Protein AF-A0A3P8M144-F1 (afdb_monomer_lite)

Secondary structure (DSSP, 8-state):
---S-HHHHHHHHHHHH-HHHHHHHHHHHHHHHHHHTHHHHB-SS-SEEEETTEEE-TTTS--BGGGGT-S--SBP-TT-HHHHHHHHHHEEEE--SB---SS-B-TT-SSPSSPPP-SSSTT-B-TTSBBHHHHHHHHHHHHHHHHHHHHHHHHHHHHHT------------------

InterPro domains:
  IPR025966 Oligopeptide transport permease C-like, N-terminal domain [PF12911] (12-43)

Foldseek 3Di:
DDPDDPVVVVVVVVQVVPVVSVVVVVVVVVLQVLLVCLLQAAELDFQWADFQNDIDGCSVDFDAPVVLPDDDRDTDRCVDPVSVVSRVVGTDTHHHCQNFALPDACPPDPDQPQAPADSNQNRGAHNRRHRPVSNVSNVVNVVVVVVVCVVVVVVVVVVVPDDPPDDDDDDDDDDDDDD

pLDDT: mean 80.67, std 14.04, range [43.06, 94.19]

Sequence (179 aa):
MSFLSPVNQARWARFRHNRRGYWSLWLFLILFVCSLGAELIANDRPLLVQYRGSLYVPLLKEYSEKTFGGDFATAADYQDPWLQKQLETHGWVLWAPVRFGATTINFATQSPFPSPPSSQNWLGTDANGGDVLARILYGTRISILFGLLLTLFPASSACWRAPSRGTTAAKSTSGAALY

Structure (mmCIF, N/CA/C/O backbone):
data_AF-A0A3P8M144-F1
#
_entry.id   AF-A0A3P8M144-F1
#
loop_
_atom_site.group_PDB
_atom_site.id
_atom_site.type_symbol
_atom_site.label_atom_id
_atom_site.label_alt_id
_atom_site.label_comp_id
_atom_site.label_asym_id
_atom_site.label_entity_id
_atom_site.label_seq_id
_atom_site.pdbx_PDB_ins_code
_atom_site.Cartn_x
_atom_site.Cartn_y
_atom_site.Cartn_z
_atom_site.occupancy
_atom_site.B_iso_or_equiv
_atom_site.auth_seq_id
_atom_site.auth_comp_id
_atom_site.auth_asym_id
_atom_site.auth_atom_id
_atom_site.pdbx_PDB_model_num
ATOM 1 N N . MET A 1 1 ? -31.846 -15.941 14.004 1.00 47.78 1 MET A N 1
ATOM 2 C CA . MET A 1 1 ? -31.156 -16.526 15.173 1.00 47.78 1 MET A CA 1
ATOM 3 C C . MET A 1 1 ? -29.849 -15.778 15.376 1.00 47.78 1 MET A C 1
ATOM 5 O O . MET A 1 1 ? -29.035 -15.761 14.465 1.00 47.78 1 MET A O 1
ATOM 9 N N . SER A 1 2 ? -29.677 -15.072 16.493 1.00 56.84 2 SER A N 1
ATOM 10 C CA . SER A 1 2 ? -28.454 -14.313 16.775 1.00 56.84 2 SER A CA 1
ATOM 11 C C . SER A 1 2 ? -27.439 -15.193 17.510 1.00 56.84 2 SER A C 1
ATOM 13 O O . SER A 1 2 ? -27.703 -15.655 18.613 1.00 56.84 2 SER A O 1
ATOM 15 N N . PHE A 1 3 ? -26.259 -15.378 16.914 1.00 67.62 3 PHE A N 1
ATOM 16 C CA . PHE A 1 3 ? -25.135 -16.186 17.421 1.00 67.62 3 PHE A CA 1
ATOM 17 C C . PHE A 1 3 ? -24.513 -15.696 18.751 1.00 67.62 3 PHE A C 1
ATOM 19 O O . PHE A 1 3 ? -23.527 -16.256 19.219 1.00 67.62 3 PHE A O 1
ATOM 26 N N . LEU A 1 4 ? -25.044 -14.634 19.364 1.00 71.69 4 LEU A N 1
ATOM 27 C CA . LEU A 1 4 ? -24.449 -13.970 20.527 1.00 71.69 4 LEU A CA 1
ATOM 28 C C . LEU A 1 4 ? -25.240 -14.264 21.801 1.00 71.69 4 LEU A C 1
ATOM 30 O O . LEU A 1 4 ? -26.469 -14.201 21.787 1.00 71.69 4 LEU A O 1
ATOM 34 N N . SER A 1 5 ? -24.538 -14.493 22.917 1.00 86.25 5 SER A N 1
ATOM 35 C CA . SER A 1 5 ? -25.164 -14.653 24.235 1.00 86.25 5 SER A CA 1
ATOM 36 C C . SER A 1 5 ? -26.000 -13.416 24.619 1.00 86.25 5 SER A C 1
ATOM 38 O O . SER A 1 5 ? -25.649 -12.296 24.224 1.00 86.25 5 SER A O 1
ATOM 40 N N . PRO A 1 6 ? -27.073 -13.565 25.420 1.00 84.81 6 PRO A N 1
ATOM 41 C CA . PRO A 1 6 ? -27.955 -12.450 25.795 1.00 84.81 6 PRO A CA 1
ATOM 42 C C . PRO A 1 6 ? -27.202 -11.280 26.449 1.00 84.81 6 PRO A C 1
ATOM 44 O O . PRO A 1 6 ? -27.489 -10.109 26.198 1.00 84.81 6 PRO A O 1
ATOM 47 N N . VAL A 1 7 ? -26.164 -11.593 27.231 1.00 86.12 7 VAL A N 1
ATOM 48 C CA . VAL A 1 7 ? -25.294 -10.606 27.886 1.00 86.12 7 VAL A CA 1
ATOM 49 C C . VAL A 1 7 ? -24.483 -9.802 26.865 1.00 86.12 7 VAL A C 1
ATOM 51 O O . VAL A 1 7 ? -24.380 -8.579 26.978 1.00 86.12 7 VAL A O 1
ATOM 54 N N . ASN A 1 8 ? -23.934 -10.455 25.839 1.00 86.50 8 ASN A N 1
ATOM 55 C CA . ASN A 1 8 ? -23.175 -9.772 24.791 1.00 86.50 8 ASN A CA 1
ATOM 56 C C . ASN A 1 8 ? -24.080 -8.942 23.876 1.00 86.50 8 ASN A C 1
ATOM 58 O O . ASN A 1 8 ? -23.682 -7.858 23.451 1.00 86.50 8 ASN A O 1
ATOM 62 N N . GLN A 1 9 ? -25.316 -9.386 23.636 1.00 86.44 9 GLN A N 1
ATOM 63 C CA . GLN A 1 9 ? -26.313 -8.593 22.913 1.00 86.44 9 GLN A CA 1
ATOM 64 C C . GLN A 1 9 ? -26.648 -7.293 23.661 1.00 86.44 9 GLN A C 1
ATOM 66 O O . GLN A 1 9 ? -26.644 -6.220 23.055 1.00 86.44 9 GLN A O 1
ATOM 71 N N . ALA A 1 10 ? -26.854 -7.361 24.982 1.00 85.25 10 ALA A N 1
ATOM 72 C CA . ALA A 1 10 ? -27.109 -6.181 25.810 1.00 85.25 10 ALA A CA 1
ATOM 73 C C . ALA A 1 10 ? -25.911 -5.211 25.835 1.00 85.25 10 ALA A C 1
ATOM 75 O O . ALA A 1 10 ? -26.089 -3.996 25.733 1.00 85.25 10 ALA A O 1
ATOM 76 N N . ARG A 1 11 ? -24.677 -5.733 25.908 1.00 87.00 11 ARG A N 1
ATOM 77 C CA . ARG A 1 11 ? -23.446 -4.925 25.814 1.00 87.00 11 ARG A CA 1
ATOM 78 C C . ARG A 1 11 ? -23.315 -4.237 24.455 1.00 87.00 11 ARG A C 1
ATOM 80 O O . ARG A 1 11 ? -23.029 -3.043 24.406 1.00 87.00 11 ARG A O 1
ATOM 87 N N . TRP A 1 12 ? -23.587 -4.953 23.365 1.00 83.06 12 TRP A N 1
ATOM 88 C CA . TRP A 1 12 ? -23.558 -4.393 22.013 1.00 83.06 12 TRP A CA 1
ATOM 89 C C . TRP A 1 12 ? -24.624 -3.311 21.802 1.00 83.06 12 TRP A C 1
ATOM 91 O O . TRP A 1 12 ? -24.351 -2.283 21.185 1.00 83.06 12 TRP A O 1
ATOM 101 N N . ALA A 1 13 ? -25.830 -3.501 22.344 1.00 84.94 13 ALA A N 1
ATOM 102 C CA . ALA A 1 13 ? -26.884 -2.489 22.305 1.00 84.94 13 ALA A CA 1
ATOM 103 C C . ALA A 1 13 ? -26.479 -1.210 23.062 1.00 84.94 13 ALA A C 1
ATOM 105 O O . ALA A 1 13 ? -26.641 -0.111 22.533 1.00 84.94 13 ALA A O 1
ATOM 106 N N . ARG A 1 14 ? -25.870 -1.345 24.252 1.00 85.88 14 ARG A N 1
ATOM 107 C CA . ARG A 1 14 ? -25.324 -0.206 25.015 1.00 85.88 14 ARG A CA 1
ATOM 108 C C . ARG A 1 14 ? -24.195 0.507 24.268 1.00 85.88 14 ARG A C 1
ATOM 110 O O . ARG A 1 14 ? -24.161 1.733 24.252 1.00 85.88 14 ARG A O 1
ATOM 117 N N . PHE A 1 15 ? -23.306 -0.236 23.609 1.00 87.44 15 PHE A N 1
ATOM 118 C CA . PHE A 1 15 ? -22.226 0.345 22.809 1.00 87.44 15 PHE A CA 1
ATOM 119 C C . PHE A 1 15 ? -22.756 1.127 21.600 1.00 87.44 15 PHE A C 1
ATOM 121 O O . PHE A 1 15 ? -22.348 2.265 21.386 1.00 87.44 15 PHE A O 1
ATOM 128 N N . ARG A 1 16 ? -23.727 0.572 20.859 1.00 84.75 16 ARG A N 1
ATOM 129 C CA . ARG A 1 16 ? -24.376 1.263 19.729 1.00 84.75 16 ARG A CA 1
ATOM 130 C C . ARG A 1 16 ? -25.125 2.531 20.141 1.00 84.75 16 ARG A C 1
ATOM 132 O O . ARG A 1 16 ? -25.257 3.443 19.332 1.00 84.75 16 ARG A O 1
ATOM 139 N N . HIS A 1 17 ? -25.596 2.606 21.384 1.00 88.88 17 HIS A N 1
ATOM 140 C CA . HIS A 1 17 ? -26.215 3.820 21.912 1.00 88.88 17 HIS A CA 1
ATOM 141 C C . HIS A 1 17 ? -25.194 4.956 22.116 1.00 88.88 17 HIS A C 1
ATOM 143 O O . HIS A 1 17 ? -25.530 6.131 21.966 1.00 88.88 17 HIS A O 1
ATOM 149 N N . ASN A 1 18 ? -23.923 4.630 22.381 1.00 90.88 18 ASN A N 1
ATOM 150 C CA . ASN A 1 18 ? -22.853 5.618 22.463 1.00 90.88 18 ASN A CA 1
ATOM 151 C C . ASN A 1 18 ? -22.383 6.031 21.057 1.00 90.88 18 ASN A C 1
ATOM 153 O O . ASN A 1 18 ? -21.474 5.434 20.477 1.00 90.88 18 ASN A O 1
ATOM 157 N N . ARG A 1 19 ? -22.987 7.100 20.523 1.00 86.38 19 ARG A N 1
ATOM 158 C CA . ARG A 1 19 ? -22.715 7.600 19.164 1.00 86.38 19 ARG A CA 1
ATOM 159 C C . ARG A 1 19 ? -21.233 7.869 18.896 1.00 86.38 19 ARG A C 1
ATOM 161 O O . ARG A 1 19 ? -20.763 7.553 17.809 1.00 86.38 19 ARG A O 1
ATOM 168 N N . ARG A 1 20 ? -20.493 8.411 19.871 1.00 89.94 20 ARG A N 1
ATOM 169 C CA . ARG A 1 20 ? -19.059 8.719 19.708 1.00 89.94 20 ARG A CA 1
ATOM 170 C C . ARG A 1 20 ? -18.230 7.443 19.575 1.00 89.94 20 ARG A C 1
ATOM 172 O O . ARG A 1 20 ? -17.437 7.337 18.649 1.00 89.94 20 ARG A O 1
ATOM 179 N N . GLY A 1 21 ? -18.479 6.465 20.450 1.00 89.06 21 GLY A N 1
ATOM 180 C CA . GLY A 1 21 ? -17.797 5.167 20.419 1.00 89.06 21 GLY A CA 1
ATOM 181 C C . GLY A 1 21 ? -18.101 4.363 19.153 1.00 89.06 21 GLY A C 1
ATOM 182 O O . GLY A 1 21 ? -17.218 3.726 18.582 1.00 89.06 21 GLY A O 1
ATOM 183 N N . TYR A 1 22 ? -19.342 4.433 18.669 1.00 89.75 22 TYR A N 1
ATOM 184 C CA . TYR A 1 22 ? -19.733 3.769 17.430 1.00 89.75 22 TYR A CA 1
ATOM 185 C C . TYR A 1 22 ? -19.049 4.386 16.201 1.00 89.75 22 TYR A C 1
ATOM 187 O O . TYR A 1 22 ? -18.514 3.658 15.369 1.00 89.75 22 TYR A O 1
ATOM 195 N N . TRP A 1 23 ? -18.998 5.719 16.105 1.00 92.94 23 TRP A N 1
ATOM 196 C CA . TRP A 1 23 ? -18.292 6.400 15.014 1.00 92.94 23 TRP A CA 1
ATOM 197 C C . TRP A 1 23 ? -16.781 6.169 15.049 1.00 92.94 23 TRP A C 1
ATOM 199 O O . TRP A 1 23 ? -16.191 5.914 14.002 1.00 92.94 23 TRP A O 1
ATOM 209 N N . SER A 1 24 ? -16.152 6.190 16.230 1.00 92.06 24 SER A N 1
ATOM 210 C CA . SER A 1 24 ? -14.721 5.887 16.343 1.00 92.06 24 SER A CA 1
ATOM 211 C C . SER A 1 24 ? -14.404 4.454 15.926 1.00 92.06 24 SER A C 1
ATOM 213 O O . SER A 1 24 ? -13.370 4.228 15.307 1.00 92.06 24 SER A O 1
ATOM 215 N N . LEU A 1 25 ? -15.296 3.495 16.214 1.00 91.81 25 LEU A N 1
ATOM 216 C CA . LEU A 1 25 ? -15.142 2.116 15.750 1.00 91.81 25 LEU A CA 1
ATOM 217 C C . LEU A 1 25 ? -15.135 2.050 14.221 1.00 91.81 25 LEU A C 1
ATOM 219 O O . LEU A 1 25 ? -14.270 1.395 13.654 1.00 91.81 25 LEU A O 1
ATOM 223 N N . TRP A 1 26 ? -16.067 2.737 13.557 1.00 93.12 26 TRP A N 1
ATOM 224 C CA . TRP A 1 26 ? -16.123 2.764 12.095 1.00 93.12 26 TRP A CA 1
ATOM 225 C C . TRP A 1 26 ? -14.918 3.459 11.474 1.00 93.12 26 TRP A C 1
ATOM 227 O O . TRP A 1 26 ? -14.331 2.915 10.545 1.00 93.12 26 TRP A O 1
ATOM 237 N N . LEU A 1 27 ? -14.512 4.613 12.006 1.00 92.50 27 LEU A N 1
ATOM 238 C CA . LEU A 1 27 ? -13.311 5.309 11.548 1.00 92.50 27 LEU A CA 1
ATOM 239 C C . LEU A 1 27 ? -12.076 4.412 11.678 1.00 92.50 27 LEU A C 1
ATOM 241 O O . LEU A 1 27 ? -11.319 4.257 10.724 1.00 92.50 27 LEU A O 1
ATOM 245 N N . PHE A 1 28 ? -11.904 3.784 12.842 1.00 92.44 28 PHE A N 1
ATOM 246 C CA . PHE A 1 28 ? -10.817 2.845 13.084 1.00 92.44 28 PHE A CA 1
ATOM 247 C C . PHE A 1 28 ? -10.874 1.649 12.129 1.00 92.44 28 PHE A C 1
ATOM 249 O O . PHE A 1 28 ? -9.852 1.267 11.573 1.00 92.44 28 PHE A O 1
ATOM 256 N N . LEU A 1 29 ? -12.060 1.080 11.902 1.00 92.69 29 LEU A N 1
ATOM 257 C CA . LEU A 1 29 ? -12.238 -0.075 11.027 1.00 92.69 29 LEU A CA 1
ATOM 258 C C . LEU A 1 29 ? -11.933 0.269 9.567 1.00 92.69 29 LEU A C 1
ATOM 260 O O . LEU A 1 29 ? -11.260 -0.506 8.898 1.00 92.69 29 LEU A O 1
ATOM 264 N N . ILE A 1 30 ? -12.355 1.441 9.090 1.00 91.94 30 ILE A N 1
ATOM 265 C CA . ILE A 1 30 ? -12.014 1.932 7.749 1.00 91.94 30 ILE A CA 1
ATOM 266 C C . ILE A 1 30 ? -10.500 2.118 7.631 1.00 91.94 30 ILE A C 1
ATOM 268 O O . ILE A 1 30 ? -9.898 1.583 6.707 1.00 91.94 30 ILE A O 1
ATOM 272 N N . LEU A 1 31 ? -9.867 2.808 8.586 1.00 90.25 31 LEU A N 1
ATOM 273 C CA . LEU A 1 31 ? -8.413 3.001 8.587 1.00 90.25 31 LEU A CA 1
ATOM 274 C C . LEU A 1 31 ? -7.654 1.671 8.637 1.00 90.25 31 LEU A C 1
ATOM 276 O O . LEU A 1 31 ? -6.650 1.517 7.949 1.00 90.25 31 LEU A O 1
ATOM 280 N N . PHE A 1 32 ? -8.140 0.704 9.412 1.00 91.12 32 PHE A N 1
ATOM 281 C CA . PHE A 1 32 ? -7.544 -0.623 9.509 1.00 91.12 32 PHE A CA 1
ATOM 282 C C . PHE A 1 32 ? -7.688 -1.423 8.211 1.00 91.12 32 PHE A C 1
ATOM 284 O O . PHE A 1 32 ? -6.727 -2.030 7.756 1.00 91.12 32 PHE A O 1
ATOM 291 N N . VAL A 1 33 ? -8.859 -1.405 7.573 1.00 90.56 33 VAL A N 1
ATOM 292 C CA . VAL A 1 33 ? -9.057 -2.080 6.281 1.00 90.56 33 VAL A CA 1
ATOM 293 C C . VAL A 1 33 ? -8.209 -1.421 5.191 1.00 90.56 33 VAL A C 1
ATOM 295 O O . VAL A 1 33 ? -7.553 -2.125 4.426 1.00 90.56 33 VAL A O 1
ATOM 298 N N . CYS A 1 34 ? -8.151 -0.088 5.155 1.00 87.81 34 CYS A N 1
ATOM 299 C CA . CYS A 1 34 ? -7.275 0.640 4.238 1.00 87.81 34 CYS A CA 1
ATOM 300 C C . CYS A 1 34 ? -5.794 0.320 4.485 1.00 87.81 34 CYS A C 1
ATOM 302 O O . CYS A 1 34 ? -5.053 0.145 3.524 1.00 87.81 34 CYS A O 1
ATOM 304 N N . SER A 1 35 ? -5.360 0.200 5.745 1.00 87.81 35 SER A N 1
ATOM 305 C CA . SER A 1 35 ? -3.970 -0.147 6.064 1.00 87.81 35 SER A CA 1
ATOM 306 C C . SER A 1 35 ? -3.643 -1.605 5.741 1.00 87.81 35 SER A C 1
ATOM 308 O O . SER A 1 35 ? -2.538 -1.890 5.295 1.00 87.81 35 SER A O 1
ATOM 310 N N . LEU A 1 36 ? -4.587 -2.544 5.867 1.00 86.50 36 LEU A N 1
ATOM 311 C CA . LEU A 1 36 ? -4.404 -3.909 5.358 1.00 86.50 36 LEU A CA 1
ATOM 312 C C . LEU A 1 36 ? -4.264 -3.923 3.830 1.00 86.50 36 LEU A C 1
ATOM 314 O O . LEU A 1 36 ? -3.387 -4.603 3.305 1.00 86.50 36 LEU A O 1
ATOM 318 N N . GLY A 1 37 ? -5.072 -3.120 3.136 1.00 85.12 37 GLY A N 1
ATOM 319 C CA . GLY A 1 37 ? -5.004 -2.900 1.691 1.00 85.12 37 GLY A CA 1
ATOM 320 C C . GLY A 1 37 ? -3.880 -1.965 1.233 1.00 85.12 37 GLY A C 1
ATOM 321 O O . GLY A 1 37 ? -3.933 -1.489 0.102 1.00 85.12 37 GLY A O 1
ATOM 322 N N . ALA A 1 38 ? -2.874 -1.691 2.072 1.00 83.81 38 ALA A N 1
ATOM 323 C CA . ALA A 1 38 ? -1.789 -0.762 1.755 1.00 83.81 38 ALA A CA 1
ATOM 324 C C . ALA A 1 38 ? -1.101 -1.056 0.427 1.00 83.81 38 ALA A C 1
ATOM 326 O O . ALA A 1 38 ? -0.891 -0.149 -0.367 1.00 83.81 38 ALA A O 1
ATOM 327 N N . GLU A 1 39 ? -0.830 -2.330 0.165 1.00 80.44 39 GLU A N 1
ATOM 328 C CA . GLU A 1 39 ? -0.146 -2.800 -1.044 1.00 80.44 39 GLU A CA 1
ATOM 329 C C . GLU A 1 39 ? -0.986 -2.618 -2.316 1.00 80.44 39 GLU A C 1
ATOM 331 O O . GLU A 1 39 ? -0.455 -2.643 -3.420 1.00 80.44 39 GLU A O 1
ATOM 336 N N . LEU A 1 40 ? -2.296 -2.393 -2.180 1.00 81.81 40 LEU A N 1
ATOM 337 C CA . LEU A 1 40 ? -3.190 -2.074 -3.296 1.00 81.81 40 LEU A CA 1
ATOM 338 C C . LEU A 1 40 ? -3.305 -0.561 -3.526 1.00 81.81 40 LEU A C 1
ATOM 340 O O . LEU A 1 40 ? -3.567 -0.124 -4.645 1.00 81.81 40 LEU A O 1
ATOM 344 N N . ILE A 1 41 ? -3.149 0.234 -2.464 1.00 81.75 41 ILE A N 1
ATOM 345 C CA . ILE A 1 41 ? -3.349 1.688 -2.489 1.00 81.75 41 ILE A CA 1
ATOM 346 C C . ILE A 1 41 ? -2.036 2.419 -2.785 1.00 81.75 41 ILE A C 1
ATOM 348 O O . ILE A 1 41 ? -2.027 3.331 -3.609 1.00 81.75 41 ILE A O 1
ATOM 352 N N . ALA A 1 42 ? -0.954 2.021 -2.117 1.00 82.81 42 ALA A N 1
ATOM 353 C CA . ALA A 1 42 ? 0.367 2.632 -2.172 1.00 82.81 42 ALA A CA 1
ATOM 354 C C . ALA A 1 42 ? 1.418 1.579 -2.514 1.00 82.81 42 ALA A C 1
ATOM 356 O O . ALA A 1 42 ? 1.899 0.859 -1.641 1.00 82.81 42 ALA A O 1
ATOM 357 N N . ASN A 1 43 ? 1.744 1.461 -3.797 1.00 85.31 43 ASN A N 1
ATOM 358 C CA . ASN A 1 43 ? 2.696 0.474 -4.282 1.00 85.31 43 ASN A CA 1
ATOM 359 C C . ASN A 1 43 ? 3.554 1.053 -5.401 1.00 85.31 43 ASN A C 1
ATOM 361 O O . ASN A 1 43 ? 3.057 1.764 -6.272 1.00 85.31 43 ASN A O 1
ATOM 365 N N . ASP A 1 44 ? 4.841 0.738 -5.380 1.00 81.56 44 ASP A N 1
ATOM 366 C CA . ASP A 1 44 ? 5.795 1.096 -6.429 1.00 81.56 44 ASP A CA 1
ATOM 367 C C . ASP A 1 44 ? 5.691 0.184 -7.651 1.00 81.56 44 ASP A C 1
ATOM 369 O O . ASP A 1 44 ? 6.050 0.577 -8.762 1.00 81.56 44 ASP A O 1
ATOM 373 N N . ARG A 1 45 ? 5.137 -1.015 -7.466 1.00 86.38 45 ARG A N 1
ATOM 374 C CA . ARG A 1 45 ? 4.869 -1.965 -8.544 1.00 86.38 45 ARG A CA 1
ATOM 375 C C . ARG A 1 45 ? 3.428 -1.838 -9.043 1.00 86.38 45 ARG A C 1
ATOM 377 O O . ARG A 1 45 ? 2.508 -1.628 -8.248 1.00 86.38 45 ARG A O 1
ATOM 384 N N . PRO A 1 46 ? 3.191 -2.014 -10.352 1.00 88.62 46 PRO A N 1
ATOM 385 C CA . PRO A 1 46 ? 1.839 -2.055 -10.880 1.00 88.62 46 PRO A CA 1
ATOM 386 C C . PRO A 1 46 ? 1.079 -3.283 -10.364 1.00 88.62 46 PRO A C 1
ATOM 388 O O . PRO A 1 46 ? 1.646 -4.351 -10.124 1.00 88.62 46 PRO A O 1
ATOM 391 N N . LEU A 1 47 ? -0.236 -3.131 -10.225 1.00 90.12 47 LEU A N 1
ATOM 392 C CA . LEU A 1 47 ? -1.133 -4.189 -9.765 1.00 90.12 47 LEU A CA 1
ATOM 393 C C . LEU A 1 47 ? -1.217 -5.308 -10.806 1.00 90.12 47 LEU A C 1
ATOM 395 O O . LEU A 1 47 ? -1.137 -6.490 -10.469 1.00 90.12 47 LEU A O 1
ATOM 399 N N . LEU A 1 48 ? -1.357 -4.920 -12.076 1.00 91.94 48 LEU A N 1
ATOM 400 C CA . LEU A 1 48 ? -1.470 -5.819 -13.219 1.00 91.94 48 LEU A CA 1
ATOM 401 C C . LEU A 1 48 ? -0.718 -5.247 -14.415 1.00 91.94 48 LEU A C 1
ATOM 403 O O . LEU A 1 48 ? -0.762 -4.046 -14.673 1.00 91.94 48 LEU A O 1
ATOM 407 N N . VAL A 1 49 ? -0.064 -6.128 -15.163 1.00 93.56 49 VAL A N 1
ATOM 408 C CA . VAL A 1 49 ? 0.624 -5.799 -16.411 1.00 93.56 49 VAL A CA 1
ATOM 409 C C . VAL A 1 49 ? 0.212 -6.819 -17.457 1.00 93.56 49 VAL A C 1
ATOM 411 O O . VAL A 1 49 ? 0.401 -8.017 -17.264 1.00 93.56 49 VAL A O 1
ATOM 414 N N . GLN A 1 50 ? -0.321 -6.360 -18.581 1.00 93.56 50 GLN A N 1
ATOM 415 C CA . GLN A 1 50 ? -0.394 -7.177 -19.782 1.00 93.56 50 GLN A CA 1
ATOM 416 C C . GLN A 1 50 ? 0.818 -6.856 -20.650 1.00 93.56 50 GLN A C 1
ATOM 418 O O . GLN A 1 50 ? 1.067 -5.693 -20.949 1.00 93.56 50 GLN A O 1
ATOM 423 N N . TYR A 1 51 ? 1.543 -7.882 -21.085 1.00 94.06 51 TYR A N 1
ATOM 424 C CA . TYR A 1 51 ? 2.667 -7.729 -22.002 1.00 94.06 51 TYR A CA 1
ATOM 425 C C . TYR A 1 51 ? 2.655 -8.853 -23.040 1.00 94.06 51 TYR A C 1
ATOM 427 O O . TYR A 1 51 ? 2.663 -10.034 -22.687 1.00 94.06 51 TYR A O 1
ATOM 435 N N . ARG A 1 52 ? 2.595 -8.492 -24.331 1.00 91.38 52 ARG A N 1
ATOM 436 C CA . ARG A 1 52 ? 2.579 -9.428 -25.478 1.00 91.38 52 ARG A CA 1
ATOM 437 C C . ARG A 1 52 ? 1.550 -10.567 -25.348 1.00 91.38 52 ARG A C 1
ATOM 439 O O . ARG A 1 52 ? 1.823 -11.709 -25.702 1.00 91.38 52 ARG A O 1
ATOM 446 N N . GLY A 1 53 ? 0.366 -10.260 -24.816 1.00 91.25 53 GLY A N 1
ATOM 447 C CA . GLY A 1 53 ? -0.731 -11.221 -24.633 1.00 91.25 53 GLY A CA 1
ATOM 448 C C . GLY A 1 53 ? -0.669 -12.057 -23.347 1.00 91.25 53 GLY A C 1
ATOM 449 O O . GLY A 1 53 ? -1.658 -12.706 -23.017 1.00 91.25 53 GLY A O 1
ATOM 450 N N . SER A 1 54 ? 0.427 -11.996 -22.585 1.00 93.00 54 SER A N 1
ATOM 451 C CA . SER A 1 54 ? 0.537 -12.622 -21.261 1.00 93.00 54 SER A CA 1
ATOM 452 C C . SER A 1 54 ? 0.187 -11.626 -20.157 1.00 93.00 54 SER A C 1
ATOM 454 O O . SER A 1 54 ? 0.533 -10.447 -20.239 1.00 93.00 54 SER A O 1
ATOM 456 N N . LEU A 1 55 ? -0.503 -12.099 -19.118 1.00 94.19 55 LEU A N 1
ATOM 457 C CA . LEU A 1 55 ? -0.904 -11.289 -17.970 1.00 94.19 55 LEU A CA 1
ATOM 458 C C . LEU A 1 55 ? -0.012 -11.605 -16.767 1.00 94.19 55 LEU A C 1
ATOM 460 O O . LEU A 1 55 ? 0.151 -12.761 -16.379 1.00 94.19 55 LEU A O 1
ATOM 464 N N . TYR A 1 56 ? 0.547 -10.556 -16.180 1.00 93.31 56 TYR A N 1
ATOM 465 C CA . TYR A 1 56 ? 1.471 -10.591 -15.059 1.00 93.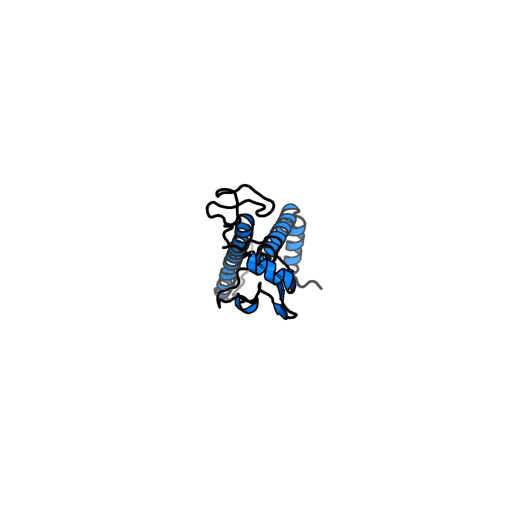31 56 TYR A CA 1
ATOM 466 C C . TYR A 1 56 ? 0.869 -9.829 -13.879 1.00 93.31 56 TYR A C 1
ATOM 468 O O . TYR A 1 56 ? 0.183 -8.820 -14.054 1.00 93.31 56 TYR A O 1
ATOM 476 N N . VAL A 1 57 ? 1.151 -10.307 -12.665 1.00 93.44 57 VAL A N 1
ATOM 477 C CA . VAL A 1 57 ? 0.666 -9.715 -11.403 1.00 93.44 57 VAL A CA 1
ATOM 478 C C . VAL A 1 57 ? 1.862 -9.317 -10.524 1.00 93.44 57 VAL A C 1
ATOM 480 O O . VAL A 1 57 ? 2.226 -10.077 -9.620 1.00 93.44 57 VAL A O 1
ATOM 483 N N . PRO A 1 58 ? 2.535 -8.178 -10.800 1.00 89.19 58 PRO A N 1
ATOM 484 C CA . PRO A 1 58 ? 3.769 -7.784 -10.106 1.00 89.19 58 PRO A CA 1
ATOM 485 C C . PRO A 1 58 ? 3.603 -7.531 -8.606 1.00 89.19 58 PRO A C 1
ATOM 487 O O . PRO A 1 58 ? 4.569 -7.621 -7.853 1.00 89.19 58 PRO A O 1
ATOM 490 N N . LEU A 1 59 ? 2.366 -7.270 -8.174 1.00 86.12 59 LEU A N 1
ATOM 491 C CA . LEU A 1 59 ? 1.985 -7.157 -6.769 1.00 86.12 59 LEU A CA 1
ATOM 492 C C . LEU A 1 59 ? 2.307 -8.424 -5.959 1.00 86.12 59 LEU A C 1
ATOM 494 O O . LEU A 1 59 ? 2.760 -8.328 -4.826 1.00 86.12 59 LEU A O 1
ATOM 498 N N . LEU A 1 60 ? 2.052 -9.608 -6.524 1.00 86.12 60 LEU A N 1
ATOM 499 C CA . LEU A 1 60 ? 2.179 -10.886 -5.808 1.00 86.12 60 LEU A CA 1
ATOM 500 C C . LEU A 1 60 ? 3.488 -11.611 -6.115 1.00 86.12 60 LEU A C 1
ATOM 502 O O . LEU A 1 60 ? 3.914 -12.479 -5.354 1.00 86.12 60 LEU A O 1
ATOM 506 N N . LYS A 1 61 ? 4.098 -11.302 -7.261 1.00 88.00 61 LYS A N 1
ATOM 507 C CA . LYS A 1 61 ? 5.290 -11.985 -7.747 1.00 88.00 61 LYS A CA 1
ATOM 508 C C . LYS A 1 61 ? 6.265 -10.989 -8.343 1.00 88.00 61 LYS A C 1
ATOM 510 O O . LYS A 1 61 ? 5.905 -10.173 -9.182 1.00 88.00 61 LYS A O 1
ATOM 515 N N . GLU A 1 62 ? 7.520 -11.118 -7.949 1.00 89.25 62 GLU A N 1
ATOM 516 C CA . GLU A 1 62 ? 8.608 -10.361 -8.543 1.00 89.25 62 GLU A CA 1
ATOM 517 C C . GLU A 1 62 ? 8.986 -10.944 -9.909 1.00 89.25 62 GLU A C 1
ATOM 519 O O . GLU A 1 62 ? 9.164 -12.156 -10.063 1.00 89.25 62 GLU A O 1
ATOM 524 N N . TYR A 1 63 ? 9.081 -10.068 -10.906 1.00 91.25 63 TYR A N 1
ATOM 525 C CA . TYR A 1 63 ? 9.476 -10.413 -12.268 1.00 91.25 63 TYR A CA 1
ATOM 526 C C . TYR A 1 63 ? 10.791 -9.729 -12.599 1.00 91.25 63 TYR A C 1
ATOM 528 O O . TYR A 1 63 ? 11.060 -8.623 -12.132 1.00 91.25 63 TYR A O 1
ATOM 536 N N . SER A 1 64 ? 11.597 -10.395 -13.418 1.00 92.38 64 SER A N 1
ATOM 537 C CA . SER A 1 64 ? 12.844 -9.823 -13.905 1.00 92.38 64 SER A CA 1
ATOM 538 C C . SER A 1 64 ? 12.610 -8.945 -15.130 1.00 92.38 64 SER A C 1
ATOM 540 O O . SER A 1 64 ? 11.700 -9.221 -15.915 1.00 92.38 64 SER A O 1
ATOM 542 N N . GLU A 1 65 ? 13.464 -7.944 -15.328 1.00 90.19 65 GLU A N 1
ATOM 543 C CA . GLU A 1 65 ? 13.468 -7.055 -16.493 1.00 90.19 65 GLU A CA 1
ATOM 544 C C . GLU A 1 65 ? 13.525 -7.820 -17.831 1.00 90.19 65 GLU A C 1
ATOM 546 O O . GLU A 1 65 ? 12.814 -7.480 -18.778 1.00 90.19 65 GLU A O 1
ATOM 551 N N . LYS A 1 66 ? 14.244 -8.953 -17.876 1.00 91.06 66 LYS A N 1
ATOM 552 C CA . LYS A 1 66 ? 14.239 -9.897 -19.012 1.00 91.06 66 LYS A CA 1
ATOM 553 C C . LYS A 1 66 ? 12.850 -10.339 -19.464 1.00 91.06 66 LYS A C 1
ATOM 555 O O . LYS A 1 66 ? 12.631 -10.565 -20.652 1.00 91.06 66 LYS A O 1
ATOM 560 N N . THR A 1 67 ? 11.897 -10.442 -18.540 1.00 90.06 67 THR A N 1
ATOM 561 C CA . THR A 1 67 ? 10.510 -10.843 -18.843 1.00 90.06 67 THR A CA 1
ATOM 562 C C . THR A 1 67 ? 9.826 -9.842 -19.774 1.00 90.06 67 THR A C 1
ATOM 564 O O . THR A 1 67 ? 8.991 -10.225 -20.591 1.00 90.06 67 THR A O 1
ATOM 567 N N . PHE A 1 68 ? 10.209 -8.569 -19.679 1.00 90.94 68 PHE A N 1
ATOM 568 C CA . PHE A 1 68 ? 9.639 -7.461 -20.444 1.00 90.94 68 PHE A CA 1
ATOM 569 C C . PHE A 1 68 ? 10.543 -7.015 -21.605 1.00 90.94 68 PHE A C 1
ATOM 571 O O . PHE A 1 68 ? 10.312 -5.974 -22.222 1.00 90.94 68 PHE A O 1
ATOM 578 N N . GLY A 1 69 ? 11.550 -7.830 -21.936 1.00 86.69 69 GLY A N 1
ATOM 579 C CA . GLY A 1 69 ? 12.477 -7.587 -23.037 1.00 86.69 69 GLY A CA 1
ATOM 580 C C . GLY A 1 69 ? 13.732 -6.801 -22.660 1.00 86.69 69 GLY A C 1
ATOM 581 O O . GLY A 1 69 ? 14.355 -6.254 -23.562 1.00 86.69 69 GLY A O 1
ATOM 582 N N . GLY A 1 70 ? 14.079 -6.720 -21.371 1.00 88.12 70 GLY A N 1
ATOM 583 C CA . GLY A 1 70 ? 15.362 -6.178 -20.914 1.00 88.12 70 GLY A CA 1
ATOM 584 C C . GLY A 1 70 ? 16.506 -7.190 -21.004 1.00 88.12 70 GLY A C 1
ATOM 585 O O . GLY A 1 70 ? 16.294 -8.393 -21.172 1.00 88.12 70 GLY A O 1
ATOM 586 N N . ASP A 1 71 ? 17.735 -6.710 -20.842 1.00 86.50 71 ASP A N 1
ATOM 587 C CA . ASP A 1 71 ? 18.941 -7.535 -20.996 1.00 86.50 71 ASP A CA 1
ATOM 588 C C . ASP A 1 71 ? 19.397 -8.195 -19.683 1.00 86.50 71 ASP A C 1
ATOM 590 O O . ASP A 1 71 ? 20.158 -9.173 -19.687 1.00 86.50 71 ASP A O 1
ATOM 594 N N . PHE A 1 72 ? 18.896 -7.719 -18.539 1.00 86.38 72 PHE A N 1
ATOM 595 C CA . PHE A 1 72 ? 19.369 -8.106 -17.210 1.00 86.38 72 PHE A CA 1
ATOM 596 C C . PHE A 1 72 ? 18.391 -9.015 -16.453 1.00 86.38 72 PHE A C 1
ATOM 598 O O . PHE A 1 72 ? 17.172 -8.885 -16.526 1.00 86.38 72 PHE A O 1
ATOM 605 N N . ALA A 1 73 ? 18.947 -9.967 -15.692 1.00 88.25 73 ALA A N 1
ATOM 606 C CA . ALA A 1 73 ? 18.187 -10.871 -14.818 1.00 88.25 73 ALA A CA 1
ATOM 607 C C . ALA A 1 73 ? 17.850 -10.240 -13.446 1.00 88.25 73 ALA A C 1
ATOM 609 O O . ALA A 1 73 ? 17.599 -10.944 -12.470 1.00 88.25 73 ALA A O 1
ATOM 610 N N . THR A 1 74 ? 17.888 -8.912 -13.362 1.00 89.12 74 THR A N 1
ATOM 611 C CA . THR A 1 74 ? 17.557 -8.107 -12.182 1.00 89.12 74 THR A CA 1
ATOM 612 C C . THR A 1 74 ? 16.048 -7.954 -12.041 1.00 89.12 74 THR A C 1
ATOM 614 O O . THR A 1 74 ? 15.305 -8.183 -13.001 1.00 89.12 74 THR A O 1
ATOM 617 N N . ALA A 1 75 ? 15.590 -7.602 -10.836 1.00 88.38 75 ALA A N 1
ATOM 618 C CA . ALA A 1 75 ? 14.194 -7.248 -10.597 1.00 88.38 75 ALA A CA 1
ATOM 619 C C . ALA A 1 75 ? 13.789 -6.081 -11.510 1.00 88.38 75 ALA A C 1
ATOM 621 O O . ALA A 1 75 ? 14.552 -5.131 -11.668 1.00 88.38 75 ALA A O 1
ATOM 622 N N . ALA A 1 76 ? 12.614 -6.180 -12.130 1.00 88.56 76 ALA A N 1
ATOM 623 C CA . ALA A 1 76 ? 12.112 -5.151 -13.030 1.00 88.56 76 ALA A CA 1
ATOM 624 C C . ALA A 1 76 ? 11.807 -3.861 -12.255 1.00 88.56 76 ALA A C 1
ATOM 626 O O . ALA A 1 76 ? 10.977 -3.870 -11.341 1.00 88.56 76 ALA A O 1
ATO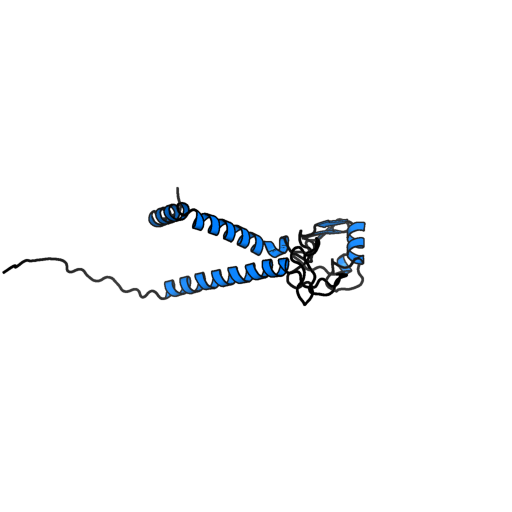M 627 N N . ASP A 1 77 ? 12.447 -2.762 -12.651 1.00 88.38 77 ASP A N 1
ATOM 628 C CA . ASP A 1 77 ? 12.135 -1.430 -12.143 1.00 88.38 77 ASP A CA 1
ATOM 629 C C . ASP A 1 77 ? 11.048 -0.778 -13.005 1.00 88.38 77 ASP A C 1
ATOM 631 O O . ASP A 1 77 ? 11.302 -0.227 -14.074 1.00 88.38 77 ASP A O 1
ATOM 635 N N . TYR A 1 78 ? 9.804 -0.845 -12.535 1.00 87.31 78 TYR A N 1
ATOM 636 C CA . TYR A 1 78 ? 8.654 -0.274 -13.239 1.00 87.31 78 TYR A CA 1
ATOM 637 C C . TYR A 1 78 ? 8.641 1.265 -13.234 1.00 87.31 78 TYR A C 1
ATOM 639 O O . TYR A 1 78 ? 7.838 1.867 -13.953 1.00 87.31 78 TYR A O 1
ATOM 647 N N . GLN A 1 79 ? 9.501 1.923 -12.449 1.00 82.88 79 GLN A N 1
ATOM 648 C CA . GLN A 1 79 ? 9.645 3.378 -12.476 1.00 82.88 79 GLN A CA 1
ATOM 649 C C . GLN A 1 79 ? 10.570 3.860 -13.601 1.00 82.88 79 GLN A C 1
ATOM 651 O O . GLN A 1 79 ? 10.512 5.041 -13.946 1.00 82.88 79 GLN A O 1
ATOM 656 N N . ASP A 1 80 ? 11.348 2.965 -14.219 1.00 86.31 80 ASP A N 1
ATOM 657 C CA . ASP A 1 80 ? 12.215 3.299 -15.347 1.00 86.31 80 ASP A CA 1
ATOM 658 C C . ASP A 1 80 ? 11.390 3.782 -16.561 1.00 86.31 80 ASP A C 1
ATOM 660 O O . ASP A 1 80 ? 10.521 3.047 -17.056 1.00 86.31 80 ASP A O 1
ATOM 664 N N . PRO A 1 81 ? 11.657 4.998 -17.088 1.00 87.56 81 PRO A N 1
ATOM 665 C CA . PRO A 1 81 ? 11.026 5.495 -18.307 1.00 87.56 81 PRO A CA 1
ATOM 666 C C . PRO A 1 81 ? 11.138 4.539 -19.502 1.00 87.56 81 PRO A C 1
ATOM 668 O O . PRO A 1 81 ? 10.216 4.481 -20.321 1.00 87.56 81 PRO A O 1
ATOM 671 N N . TRP A 1 82 ? 12.242 3.790 -19.621 1.00 90.31 82 TRP A N 1
ATOM 672 C CA . TRP A 1 82 ? 12.411 2.821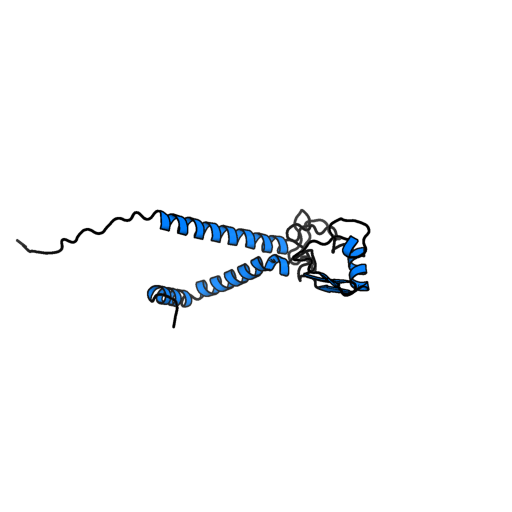 -20.705 1.00 90.31 82 TRP A CA 1
ATOM 673 C C . TRP A 1 82 ? 11.410 1.669 -20.577 1.00 90.31 82 TRP A C 1
ATOM 675 O O . TRP A 1 82 ? 10.678 1.385 -21.533 1.00 90.31 82 TRP A O 1
ATOM 685 N N . LEU A 1 83 ? 11.309 1.061 -19.390 1.00 90.44 83 LEU A N 1
ATOM 686 C CA . LEU A 1 83 ? 10.384 -0.045 -19.154 1.00 90.44 83 LEU A CA 1
ATOM 687 C C . LEU A 1 83 ? 8.923 0.409 -19.280 1.00 90.44 83 LEU A C 1
ATOM 689 O O . LEU A 1 83 ? 8.114 -0.305 -19.869 1.00 90.44 83 LEU A O 1
ATOM 693 N N . GLN A 1 84 ? 8.579 1.609 -18.803 1.00 89.62 84 GLN A N 1
ATOM 694 C CA . GLN A 1 84 ? 7.230 2.165 -18.964 1.00 89.62 84 GLN A CA 1
ATOM 695 C C . GLN A 1 84 ? 6.838 2.276 -20.437 1.00 89.62 84 GLN A C 1
ATOM 697 O O . GLN A 1 84 ? 5.802 1.748 -20.841 1.00 89.62 84 GLN A O 1
ATOM 702 N N . LYS A 1 85 ? 7.706 2.870 -21.263 1.00 91.00 85 LYS A N 1
ATOM 703 C CA . LYS A 1 85 ? 7.465 2.999 -22.703 1.00 91.00 85 LYS A CA 1
ATOM 704 C C . LYS A 1 85 ? 7.348 1.634 -23.386 1.00 91.00 85 LYS A C 1
ATOM 706 O O . LYS A 1 85 ? 6.514 1.447 -24.273 1.00 91.00 85 LYS A O 1
ATOM 711 N N . GLN A 1 86 ? 8.163 0.672 -22.964 1.00 91.56 86 GLN A N 1
ATOM 712 C CA . GLN A 1 86 ? 8.143 -0.691 -23.486 1.00 91.56 86 GLN A CA 1
ATOM 713 C C . GLN A 1 86 ? 6.834 -1.423 -23.150 1.00 91.56 86 GLN A C 1
ATOM 715 O O . GLN A 1 86 ? 6.261 -2.099 -24.010 1.00 91.56 86 GLN A O 1
ATOM 720 N N . LEU A 1 87 ? 6.335 -1.272 -21.920 1.00 91.81 87 LEU A N 1
ATOM 721 C CA . LEU A 1 87 ? 5.062 -1.844 -21.480 1.00 91.81 87 LEU A CA 1
ATOM 722 C C . LEU A 1 87 ? 3.869 -1.190 -22.186 1.00 91.81 87 LEU A C 1
ATOM 724 O O . LEU A 1 87 ? 2.974 -1.904 -22.627 1.00 91.81 87 LEU A O 1
ATOM 728 N N . GLU A 1 88 ? 3.882 0.133 -22.356 1.00 90.75 88 GLU A N 1
ATOM 729 C CA . GLU A 1 88 ? 2.841 0.876 -23.082 1.00 90.75 88 GLU A CA 1
ATOM 730 C C . GLU A 1 88 ? 2.788 0.514 -24.572 1.00 90.75 88 GLU A C 1
ATOM 732 O O . GLU A 1 88 ? 1.715 0.470 -25.169 1.00 90.75 88 GLU A O 1
ATOM 737 N N . THR A 1 89 ? 3.937 0.210 -25.183 1.00 91.81 89 THR A N 1
ATOM 738 C CA . THR A 1 89 ? 4.006 -0.162 -26.607 1.00 91.81 89 THR A CA 1
ATOM 739 C C . THR A 1 89 ? 3.473 -1.577 -26.863 1.00 91.81 89 THR A C 1
ATOM 741 O O . THR A 1 89 ? 2.943 -1.865 -27.937 1.00 91.81 89 THR A O 1
ATOM 744 N N . HIS A 1 90 ? 3.617 -2.485 -25.893 1.00 92.50 90 HIS A N 1
ATOM 745 C CA . HIS A 1 90 ? 3.338 -3.916 -26.062 1.00 92.50 90 HIS A CA 1
ATOM 746 C C . HIS A 1 90 ? 2.223 -4.457 -25.154 1.00 92.50 90 HIS A C 1
ATOM 748 O O . HIS A 1 90 ? 2.043 -5.679 -25.059 1.00 92.50 90 HIS A O 1
ATOM 754 N N . GLY A 1 91 ? 1.466 -3.573 -24.506 1.00 91.44 91 GLY A N 1
ATOM 755 C CA . GLY A 1 91 ? 0.338 -3.938 -23.666 1.00 91.44 91 GLY A CA 1
ATOM 756 C C . GLY A 1 91 ? -0.183 -2.774 -22.829 1.00 91.44 91 GLY A C 1
ATOM 757 O O . GLY A 1 91 ? -0.211 -1.632 -23.277 1.00 91.44 91 GLY A O 1
ATOM 758 N N . TRP A 1 92 ? -0.659 -3.079 -21.626 1.00 92.44 92 TRP A N 1
ATOM 759 C CA . TRP A 1 92 ? -1.227 -2.090 -20.713 1.00 92.44 92 TRP A CA 1
ATOM 760 C C . TRP A 1 92 ? -0.828 -2.388 -19.275 1.00 92.44 92 TRP A C 1
ATOM 762 O O . TRP A 1 92 ? -0.514 -3.524 -18.909 1.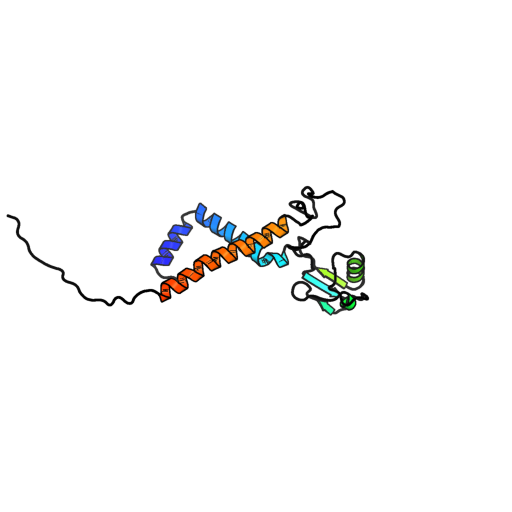00 92.44 92 TRP A O 1
ATOM 772 N N . VAL A 1 93 ? -0.870 -1.349 -18.446 1.00 92.44 93 VAL A N 1
ATOM 773 C CA . VAL A 1 93 ? -0.460 -1.410 -17.045 1.00 92.44 93 VAL A CA 1
ATOM 774 C C . VAL A 1 93 ? -1.540 -0.793 -16.167 1.00 92.44 93 VAL A C 1
ATOM 776 O O . VAL A 1 93 ? -2.000 0.318 -16.424 1.00 92.44 93 VAL A O 1
ATOM 779 N N . LEU A 1 94 ? -1.931 -1.505 -15.112 1.00 91.44 94 LEU A N 1
ATOM 780 C CA . LEU A 1 94 ? -2.805 -0.995 -14.063 1.00 91.44 94 LEU A CA 1
ATOM 781 C C . LEU A 1 94 ? -1.971 -0.641 -12.835 1.00 91.44 94 LEU A C 1
ATOM 783 O O . LEU A 1 94 ? -1.401 -1.513 -12.179 1.00 91.44 94 LEU A O 1
ATOM 787 N N . TRP A 1 95 ? -1.937 0.646 -12.518 1.00 88.19 95 TRP A N 1
ATOM 788 C CA . TRP A 1 95 ? -1.179 1.199 -11.400 1.00 88.19 95 TRP A CA 1
ATOM 789 C C . TRP A 1 95 ? -2.014 1.310 -10.125 1.00 88.19 95 TRP A C 1
ATOM 791 O O . TRP A 1 95 ? -3.235 1.464 -10.181 1.00 88.19 95 TRP A O 1
ATOM 801 N N . ALA A 1 96 ? -1.334 1.290 -8.978 1.00 87.75 96 ALA A N 1
ATOM 802 C CA . ALA A 1 96 ? -1.923 1.727 -7.720 1.00 87.75 96 ALA A CA 1
ATOM 803 C C . ALA A 1 96 ? -2.161 3.257 -7.740 1.00 87.75 96 ALA A C 1
ATOM 805 O O . ALA A 1 96 ? -1.426 3.979 -8.425 1.00 87.75 96 ALA A O 1
ATOM 806 N N . PRO A 1 97 ? -3.162 3.774 -6.998 1.00 83.00 97 PRO A N 1
ATOM 807 C CA . PRO A 1 97 ? -3.411 5.214 -6.885 1.00 83.00 97 PRO A CA 1
ATOM 808 C C . PRO A 1 97 ? -2.187 6.011 -6.422 1.00 83.00 97 PRO A C 1
ATOM 810 O O . PRO A 1 97 ? -1.921 7.092 -6.943 1.00 83.00 97 PRO A O 1
ATOM 813 N N . VAL A 1 98 ? -1.427 5.464 -5.472 1.00 82.75 98 VAL A N 1
ATOM 814 C CA . VAL A 1 98 ? -0.154 6.012 -5.005 1.00 82.75 98 VAL A CA 1
ATOM 815 C C . VAL A 1 98 ? 0.961 5.103 -5.520 1.00 82.75 98 VAL A C 1
ATOM 817 O O . VAL A 1 98 ? 1.019 3.926 -5.174 1.00 82.75 98 VAL A O 1
ATOM 820 N N . ARG A 1 99 ? 1.851 5.647 -6.358 1.00 81.19 99 ARG A N 1
ATOM 821 C CA . ARG A 1 99 ? 2.909 4.892 -7.063 1.00 81.19 99 ARG A CA 1
ATOM 822 C C . ARG A 1 99 ? 4.201 4.715 -6.253 1.00 81.19 99 ARG A C 1
ATOM 824 O O . ARG A 1 99 ? 5.278 4.548 -6.823 1.00 81.19 99 ARG A O 1
ATOM 831 N N . PHE A 1 100 ? 4.106 4.814 -4.931 1.00 78.19 100 PHE A N 1
ATOM 832 C CA . PHE A 1 100 ? 5.240 4.735 -4.015 1.00 78.19 100 PHE A CA 1
ATOM 833 C C . PHE A 1 100 ? 4.981 3.645 -2.977 1.00 78.19 100 PHE A C 1
ATOM 835 O O . PHE A 1 100 ? 3.924 3.625 -2.344 1.00 78.19 100 PHE A O 1
ATOM 842 N N . GLY A 1 101 ? 5.945 2.740 -2.810 1.00 75.12 101 GLY A N 1
ATOM 843 C CA . GLY A 1 101 ? 5.941 1.727 -1.760 1.00 75.12 101 GLY A CA 1
ATOM 844 C C . GLY A 1 101 ? 6.495 2.262 -0.436 1.00 75.12 101 GLY A C 1
ATOM 845 O O . GLY A 1 101 ? 7.015 3.374 -0.352 1.00 75.12 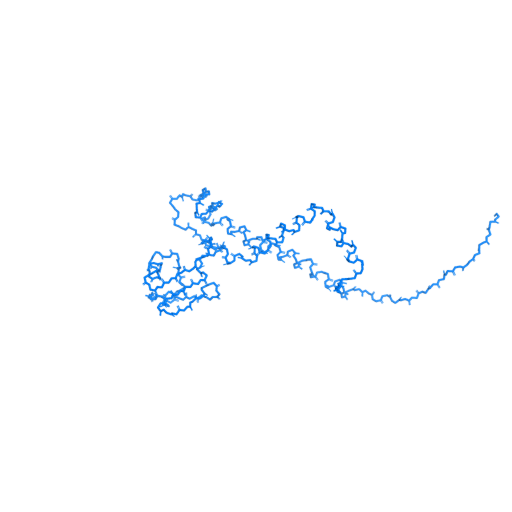101 GLY A O 1
ATOM 846 N N . ALA A 1 102 ? 6.423 1.448 0.622 1.00 64.56 102 ALA A N 1
ATOM 847 C CA . ALA A 1 102 ? 6.884 1.821 1.967 1.00 64.56 102 ALA A CA 1
ATOM 848 C C . ALA A 1 102 ? 8.381 2.188 2.035 1.00 64.56 102 ALA A C 1
ATOM 850 O O . ALA A 1 102 ? 8.794 3.014 2.852 1.00 64.56 102 ALA A O 1
ATOM 851 N N . THR A 1 103 ? 9.192 1.549 1.193 1.00 66.62 103 THR A N 1
ATOM 852 C CA . THR A 1 103 ? 10.657 1.667 1.161 1.00 66.62 103 THR A CA 1
ATOM 853 C C . THR A 1 103 ? 11.177 2.385 -0.080 1.00 66.62 103 THR A C 1
ATOM 855 O O . THR A 1 103 ? 12.382 2.599 -0.190 1.00 66.62 103 THR A O 1
ATOM 858 N N . THR A 1 104 ? 10.298 2.759 -1.010 1.00 68.94 104 THR A N 1
ATOM 859 C CA . THR A 1 104 ? 10.678 3.403 -2.269 1.00 68.94 104 THR A CA 1
ATOM 860 C C . THR A 1 104 ? 11.061 4.856 -2.008 1.00 68.94 104 THR A C 1
ATOM 862 O O . THR A 1 104 ? 10.338 5.593 -1.333 1.00 68.94 104 THR A O 1
ATOM 865 N N . ILE A 1 105 ? 12.212 5.265 -2.534 1.00 63.91 105 ILE A N 1
ATOM 866 C CA . ILE A 1 105 ? 12.686 6.647 -2.478 1.00 63.91 105 ILE A CA 1
ATOM 867 C C . ILE A 1 105 ? 12.366 7.294 -3.823 1.00 63.91 105 ILE A C 1
ATOM 869 O O . ILE A 1 105 ? 12.706 6.750 -4.872 1.00 63.91 105 ILE A O 1
ATOM 873 N N . ASN A 1 106 ? 11.707 8.449 -3.800 1.00 67.31 106 ASN A N 1
ATOM 874 C CA . ASN A 1 106 ? 11.400 9.202 -5.004 1.00 67.31 106 ASN A CA 1
ATOM 875 C C . ASN A 1 106 ? 12.634 9.994 -5.453 1.00 67.31 106 ASN A C 1
ATOM 877 O O . ASN A 1 106 ? 12.761 11.168 -5.138 1.00 67.31 106 ASN A O 1
ATOM 881 N N . PHE A 1 107 ? 13.548 9.366 -6.192 1.00 58.62 107 PHE A N 1
ATOM 882 C CA . PHE A 1 107 ? 14.739 10.048 -6.720 1.00 58.62 107 PHE A CA 1
ATOM 883 C C . PHE A 1 107 ? 14.440 11.014 -7.882 1.00 58.62 107 PHE A C 1
ATOM 885 O O . PHE A 1 107 ? 15.326 11.755 -8.301 1.00 58.62 107 PHE A O 1
ATOM 892 N N . ALA A 1 108 ? 13.210 11.016 -8.411 1.00 57.28 108 ALA A N 1
ATOM 893 C CA . ALA A 1 108 ? 12.828 11.746 -9.619 1.00 57.28 108 ALA A CA 1
ATOM 894 C C . ALA A 1 108 ? 12.253 13.156 -9.356 1.00 57.28 108 ALA A C 1
ATOM 896 O O . ALA A 1 108 ? 11.731 13.794 -10.274 1.00 57.28 108 ALA A O 1
ATOM 897 N N . THR A 1 109 ? 12.324 13.677 -8.128 1.00 59.00 109 THR A N 1
ATOM 898 C CA . THR A 1 109 ? 11.828 15.024 -7.803 1.00 59.00 109 THR A CA 1
ATOM 899 C C . THR A 1 109 ? 12.804 16.125 -8.205 1.00 59.00 109 THR A C 1
ATOM 901 O O . THR A 1 109 ? 13.986 16.093 -7.881 1.00 59.00 109 THR A O 1
ATOM 904 N N . GLN A 1 110 ? 12.273 17.169 -8.847 1.00 60.41 110 GLN A N 1
ATOM 905 C CA . GLN A 1 110 ? 13.012 18.384 -9.222 1.00 60.41 110 GLN A CA 1
ATOM 906 C C . GLN A 1 110 ? 13.295 19.323 -8.029 1.00 60.41 110 GLN A C 1
ATOM 908 O O . GLN A 1 110 ? 13.931 20.361 -8.199 1.00 60.41 110 GLN A O 1
ATOM 913 N N . SER A 1 111 ? 12.802 18.990 -6.832 1.00 62.88 111 SER A N 1
ATOM 914 C CA . SER A 1 111 ? 12.934 19.778 -5.605 1.00 62.88 111 SER A CA 1
ATOM 915 C C . SER A 1 111 ? 13.815 19.067 -4.567 1.00 62.88 111 SER A C 1
ATOM 917 O O . SER A 1 111 ? 13.825 17.836 -4.511 1.00 62.88 111 SER A O 1
ATOM 919 N N . PRO A 1 112 ? 14.556 19.823 -3.733 1.00 71.81 112 PRO A N 1
ATOM 920 C CA . PRO A 1 112 ? 15.341 19.245 -2.649 1.00 71.81 112 PRO A CA 1
ATOM 921 C C . PRO A 1 112 ? 14.426 18.604 -1.599 1.00 71.81 112 PRO A C 1
ATOM 923 O O . PRO A 1 112 ? 13.331 19.099 -1.324 1.00 71.81 112 PRO A O 1
ATOM 926 N N . PHE A 1 113 ? 14.892 17.518 -0.988 1.00 74.31 113 PHE A N 1
ATOM 927 C CA . PHE A 1 113 ? 14.199 16.892 0.134 1.00 74.31 113 PHE A CA 1
ATOM 928 C C . PHE A 1 113 ? 14.428 17.688 1.424 1.00 74.31 113 PHE A C 1
ATOM 930 O O . PHE A 1 113 ? 15.547 18.160 1.649 1.00 74.31 113 PHE A O 1
ATOM 937 N N . PRO A 1 114 ? 13.425 17.799 2.312 1.00 80.12 114 PRO A N 1
ATOM 938 C CA . PRO A 1 114 ? 12.033 17.350 2.182 1.00 80.12 114 PRO A CA 1
ATOM 939 C C . PRO A 1 114 ? 11.206 18.241 1.237 1.00 80.12 114 PRO A C 1
ATOM 941 O O . PRO A 1 114 ? 11.324 19.466 1.266 1.00 80.12 114 PRO A O 1
ATOM 944 N N . SER A 1 115 ? 10.336 17.630 0.426 1.00 79.56 115 SER A N 1
ATOM 945 C CA . SER A 1 115 ? 9.505 18.348 -0.547 1.00 79.56 115 SER A CA 1
ATOM 946 C C . SER A 1 115 ? 8.074 18.584 -0.027 1.00 79.56 115 SER A C 1
ATOM 948 O O . SER A 1 115 ? 7.530 17.731 0.684 1.00 79.56 115 SER A O 1
ATOM 950 N N . PRO A 1 116 ? 7.447 19.735 -0.354 1.00 83.81 116 PRO A N 1
ATOM 951 C CA . PRO A 1 116 ? 6.061 20.027 0.019 1.00 83.81 116 PRO A CA 1
ATOM 952 C C . PRO A 1 116 ? 5.061 19.083 -0.681 1.00 83.81 116 PRO A C 1
ATOM 954 O O . PRO A 1 116 ? 5.415 18.432 -1.667 1.00 83.81 116 PRO A O 1
ATOM 957 N N . PRO A 1 117 ? 3.800 19.011 -0.210 1.00 82.88 117 PRO A N 1
ATOM 958 C CA . PRO A 1 117 ? 2.773 18.167 -0.821 1.00 82.88 117 PRO A CA 1
ATOM 959 C C . PRO A 1 117 ? 2.555 18.500 -2.303 1.00 82.88 117 PRO A C 1
ATOM 961 O O . PRO A 1 117 ? 2.458 19.666 -2.689 1.00 82.88 117 PRO A O 1
ATOM 964 N N . SER A 1 118 ? 2.462 17.460 -3.130 1.00 82.25 118 SER A N 1
ATOM 965 C CA . SER A 1 118 ? 2.309 17.535 -4.583 1.00 82.25 118 SER A CA 1
ATOM 966 C C . SER A 1 118 ? 1.274 16.523 -5.092 1.00 82.25 118 SER A C 1
ATOM 968 O O . SER A 1 118 ? 0.802 15.658 -4.355 1.00 82.25 118 SER A O 1
ATOM 970 N N . SER A 1 119 ? 0.908 16.608 -6.374 1.00 78.06 119 SER A N 1
ATOM 971 C CA . SER A 1 119 ? -0.019 15.650 -6.999 1.00 78.06 119 SER A CA 1
ATOM 972 C C . SER A 1 119 ? 0.528 14.219 -7.041 1.00 78.06 119 SER A C 1
ATOM 974 O O . SER A 1 119 ? -0.256 13.271 -7.065 1.00 78.06 119 SER A O 1
ATOM 976 N N . GLN A 1 120 ? 1.855 14.065 -7.028 1.00 74.81 120 GLN A N 1
ATOM 977 C CA . GLN A 1 120 ? 2.529 12.769 -6.961 1.00 74.81 120 GLN A CA 1
ATOM 978 C C . GLN A 1 120 ? 2.671 12.294 -5.509 1.00 74.81 120 GLN A C 1
ATOM 980 O O . GLN A 1 120 ? 2.349 11.148 -5.212 1.00 74.81 120 GLN A O 1
ATOM 985 N N . ASN A 1 121 ? 3.088 13.183 -4.603 1.00 81.94 121 ASN A N 1
ATOM 986 C CA . ASN A 1 121 ? 3.269 12.901 -3.179 1.00 81.94 121 ASN A CA 1
ATOM 987 C C . ASN A 1 121 ? 2.268 13.717 -2.356 1.00 81.94 121 ASN A C 1
ATOM 989 O O . ASN A 1 121 ? 2.547 14.857 -1.981 1.00 81.94 121 ASN A O 1
ATOM 993 N N . TRP A 1 122 ? 1.096 13.151 -2.058 1.00 81.50 122 TRP A N 1
ATOM 994 C CA . TRP A 1 122 ? -0.034 13.908 -1.490 1.00 81.50 122 TRP A CA 1
ATOM 995 C C . TRP A 1 122 ? 0.267 14.566 -0.138 1.00 81.50 122 TRP A C 1
ATOM 997 O O . TRP A 1 122 ? -0.301 15.609 0.175 1.00 81.50 122 TRP A O 1
ATOM 1007 N N . LEU A 1 123 ? 1.161 13.971 0.657 1.00 83.12 123 LEU A N 1
ATOM 1008 C CA . LEU A 1 123 ? 1.630 14.521 1.935 1.00 83.12 123 LEU A CA 1
ATOM 1009 C C . LEU A 1 123 ? 3.083 15.021 1.880 1.00 83.12 123 LEU A C 1
ATOM 1011 O O . LEU A 1 123 ? 3.636 15.397 2.910 1.00 83.12 123 LEU A O 1
ATOM 1015 N N . GLY A 1 124 ? 3.687 15.049 0.692 1.00 84.19 124 GLY A N 1
ATOM 1016 C CA . GLY A 1 124 ? 5.089 15.396 0.492 1.00 84.19 124 GLY A CA 1
ATOM 1017 C C . GLY A 1 124 ? 6.035 14.231 0.769 1.00 84.19 124 GLY A C 1
ATOM 1018 O O . GLY A 1 124 ? 5.618 13.081 0.955 1.00 84.19 124 GLY A O 1
ATOM 1019 N N . THR A 1 125 ? 7.328 14.544 0.780 1.00 85.44 125 THR A N 1
ATOM 1020 C CA . THR A 1 125 ? 8.390 13.565 1.027 1.00 85.44 125 THR A CA 1
ATOM 1021 C C . THR A 1 125 ? 9.126 13.861 2.327 1.00 85.44 125 THR A C 1
ATOM 1023 O O . THR A 1 125 ? 9.268 15.014 2.734 1.00 85.44 125 THR A O 1
ATOM 1026 N N . ASP A 1 126 ? 9.655 12.824 2.965 1.00 83.69 126 ASP A N 1
ATOM 1027 C CA . ASP A 1 126 ? 10.560 12.991 4.101 1.00 83.69 126 ASP A CA 1
ATOM 1028 C C . ASP A 1 126 ? 11.978 13.418 3.681 1.00 83.69 126 ASP A C 1
ATOM 1030 O O . ASP A 1 126 ? 12.279 13.601 2.498 1.00 83.69 126 ASP A O 1
ATOM 1034 N N . ALA A 1 127 ? 12.861 13.585 4.672 1.00 80.19 127 ALA A N 1
ATOM 1035 C CA . ALA A 1 127 ? 14.255 13.986 4.478 1.00 80.19 127 ALA A CA 1
ATOM 1036 C C . ALA A 1 127 ? 15.076 12.996 3.630 1.00 80.19 127 ALA A C 1
ATOM 1038 O O . ALA A 1 127 ? 16.087 13.387 3.056 1.00 80.19 127 ALA A O 1
ATOM 1039 N N . ASN A 1 128 ? 14.634 11.739 3.526 1.00 75.81 128 ASN A N 1
ATOM 1040 C CA . ASN A 1 128 ? 15.286 10.704 2.730 1.00 75.81 128 ASN A CA 1
ATOM 1041 C C . ASN A 1 128 ? 14.619 10.528 1.351 1.00 75.81 128 ASN A C 1
ATOM 1043 O O . ASN A 1 128 ? 14.981 9.603 0.631 1.00 75.81 128 ASN A O 1
ATOM 1047 N N . GLY A 1 129 ? 13.630 11.361 1.000 1.00 75.75 129 GLY A N 1
ATOM 1048 C CA . GLY A 1 129 ? 12.898 11.301 -0.269 1.00 75.75 129 GLY A CA 1
ATOM 1049 C C . GLY A 1 129 ? 11.807 10.230 -0.346 1.00 75.75 129 GLY A C 1
ATOM 1050 O O . GLY A 1 129 ? 11.299 9.959 -1.431 1.00 75.75 129 GLY A O 1
ATOM 1051 N N . GLY A 1 130 ? 11.426 9.608 0.774 1.00 82.75 130 GLY A N 1
ATOM 1052 C CA . GLY A 1 130 ? 10.299 8.671 0.818 1.00 82.75 130 GLY A CA 1
ATOM 1053 C C . GLY A 1 130 ? 8.947 9.385 0.868 1.00 82.75 130 GLY A C 1
ATOM 1054 O O . GLY A 1 130 ? 8.843 10.474 1.432 1.00 82.75 130 GLY A O 1
ATOM 1055 N N . ASP A 1 131 ? 7.899 8.772 0.310 1.00 86.88 131 ASP A N 1
ATOM 1056 C CA . ASP A 1 131 ? 6.532 9.303 0.402 1.00 86.88 131 ASP A CA 1
ATOM 1057 C C . ASP A 1 131 ? 5.971 9.161 1.828 1.00 86.88 131 ASP A C 1
ATOM 1059 O O . ASP A 1 131 ? 5.936 8.069 2.410 1.00 86.88 131 ASP A O 1
ATOM 1063 N N . VAL A 1 132 ? 5.507 10.276 2.399 1.00 86.81 132 VAL A N 1
ATOM 1064 C CA . VAL A 1 132 ? 5.013 10.319 3.783 1.00 86.81 132 VAL A CA 1
ATOM 1065 C C . VAL A 1 132 ? 3.688 9.566 3.934 1.00 86.81 132 VAL A C 1
ATOM 1067 O O . VAL A 1 132 ? 3.481 8.883 4.940 1.00 86.81 132 VAL A O 1
ATOM 1070 N N . LEU A 1 133 ? 2.793 9.646 2.944 1.00 86.62 133 LEU A N 1
ATOM 1071 C CA . LEU A 1 133 ? 1.480 8.998 2.994 1.00 86.62 133 LEU A CA 1
ATOM 1072 C C . LEU A 1 133 ? 1.620 7.479 2.977 1.00 86.62 133 LEU A C 1
ATOM 1074 O O . LEU A 1 133 ? 1.032 6.807 3.827 1.00 86.62 133 LEU A O 1
ATOM 1078 N N . ALA A 1 134 ? 2.433 6.949 2.064 1.00 86.12 134 ALA A N 1
ATOM 1079 C CA . ALA A 1 134 ? 2.746 5.533 1.993 1.00 86.12 134 ALA A CA 1
ATOM 1080 C C . ALA A 1 134 ? 3.308 5.056 3.339 1.00 86.12 134 ALA A C 1
ATOM 1082 O O . ALA A 1 134 ? 2.755 4.142 3.952 1.00 86.12 134 ALA A O 1
ATOM 1083 N N . ARG A 1 135 ? 4.334 5.725 3.881 1.00 87.31 135 ARG A N 1
ATOM 1084 C CA . ARG A 1 135 ? 4.941 5.335 5.166 1.00 87.31 135 ARG A CA 1
ATOM 1085 C C . ARG A 1 135 ? 3.953 5.327 6.330 1.00 87.31 135 ARG A C 1
ATOM 1087 O O . ARG A 1 135 ? 3.968 4.381 7.118 1.00 87.31 135 ARG A O 1
ATOM 1094 N N . ILE A 1 136 ? 3.069 6.321 6.430 1.00 89.44 136 ILE A N 1
ATOM 1095 C CA . ILE A 1 136 ? 2.016 6.346 7.459 1.00 89.44 136 ILE A CA 1
ATOM 1096 C C . ILE A 1 136 ? 1.069 5.154 7.279 1.00 89.44 136 ILE A C 1
ATOM 1098 O O . ILE A 1 136 ? 0.739 4.459 8.242 1.00 89.44 136 ILE A O 1
ATOM 1102 N N . LEU A 1 137 ? 0.648 4.871 6.051 1.00 88.38 137 LEU A N 1
ATOM 1103 C CA . LEU A 1 137 ? -0.324 3.821 5.771 1.00 88.38 137 LEU A CA 1
ATOM 1104 C C . LEU A 1 137 ? 0.251 2.413 6.040 1.00 88.38 137 LEU A C 1
ATOM 1106 O O . LEU A 1 137 ? -0.403 1.586 6.675 1.00 88.38 137 LEU A O 1
ATOM 1110 N N . TYR A 1 138 ? 1.515 2.165 5.696 1.00 87.88 138 TYR A N 1
ATOM 1111 C CA . TYR A 1 138 ? 2.207 0.920 6.053 1.00 87.88 138 TYR A CA 1
ATOM 1112 C C . TYR A 1 138 ? 2.557 0.828 7.548 1.00 87.88 138 TYR A C 1
ATOM 1114 O O . TYR A 1 138 ? 2.427 -0.237 8.156 1.00 87.88 138 TYR A O 1
ATOM 1122 N N . GLY A 1 139 ? 2.965 1.935 8.173 1.00 88.31 139 GLY A N 1
ATOM 1123 C CA . GLY A 1 139 ? 3.286 1.987 9.602 1.00 88.31 139 GLY A CA 1
ATOM 1124 C C . GLY A 1 139 ? 2.066 1.755 10.497 1.00 88.31 139 GLY A C 1
ATOM 1125 O O . GLY A 1 139 ? 2.148 1.037 11.499 1.00 88.31 139 GLY A O 1
ATOM 1126 N N . THR A 1 140 ? 0.903 2.292 10.116 1.00 91.38 140 THR A N 1
ATOM 1127 C CA . THR A 1 140 ? -0.367 2.048 10.822 1.00 91.38 140 THR A CA 1
ATOM 1128 C C . THR A 1 140 ? -0.768 0.573 10.784 1.00 91.38 140 THR A C 1
ATOM 1130 O O . THR A 1 140 ? -1.182 0.047 11.817 1.00 91.38 140 THR A O 1
ATOM 1133 N N . ARG A 1 141 ? -0.568 -0.131 9.657 1.00 90.94 141 ARG A N 1
ATOM 1134 C CA . ARG A 1 141 ? -0.788 -1.586 9.552 1.00 90.94 141 ARG A CA 1
ATOM 1135 C C . ARG A 1 141 ? 0.010 -2.352 10.604 1.00 90.94 141 ARG A C 1
ATOM 1137 O O . ARG A 1 141 ? -0.567 -3.117 11.375 1.00 90.94 141 ARG A O 1
ATOM 1144 N N . ILE A 1 142 ? 1.325 -2.128 10.653 1.00 88.69 142 ILE A N 1
ATOM 1145 C CA . ILE A 1 142 ? 2.224 -2.815 11.594 1.00 88.69 142 ILE A CA 1
ATOM 1146 C C . ILE A 1 142 ? 1.812 -2.507 13.039 1.00 88.69 142 ILE A C 1
ATOM 1148 O O . ILE A 1 142 ? 1.696 -3.420 13.855 1.00 88.69 142 ILE A O 1
ATOM 1152 N N . SER A 1 143 ? 1.521 -1.240 13.339 1.00 93.38 143 SER A N 1
ATOM 1153 C CA . SER A 1 143 ? 1.162 -0.794 14.690 1.00 93.38 143 SER A CA 1
ATOM 1154 C C . SER A 1 143 ? -0.133 -1.437 15.193 1.00 93.38 143 SER A C 1
ATOM 1156 O O . SER A 1 143 ? -0.190 -1.921 16.325 1.00 93.38 143 SER A O 1
ATOM 1158 N N . ILE A 1 144 ? -1.172 -1.485 14.350 1.00 91.69 144 ILE A N 1
ATOM 1159 C CA . ILE A 1 144 ? -2.462 -2.077 14.722 1.00 91.69 144 ILE A CA 1
ATOM 1160 C C . ILE A 1 144 ? -2.335 -3.596 14.870 1.00 91.69 144 ILE A C 1
ATOM 1162 O O . ILE A 1 144 ? -2.817 -4.147 15.859 1.00 91.69 144 ILE A O 1
ATOM 1166 N N . LEU A 1 145 ? -1.659 -4.275 13.936 1.00 91.31 145 LEU A N 1
ATOM 1167 C CA . LEU A 1 145 ? -1.443 -5.723 14.021 1.00 91.31 145 LEU A CA 1
ATOM 1168 C C . LEU A 1 145 ? -0.664 -6.105 15.280 1.00 91.31 145 LEU A C 1
ATOM 1170 O O . LEU A 1 145 ? -1.034 -7.060 15.962 1.00 91.31 145 LEU A O 1
ATOM 1174 N N . PHE A 1 146 ? 0.363 -5.331 15.628 1.00 92.19 146 PHE A N 1
ATOM 1175 C CA . PHE A 1 146 ? 1.130 -5.544 16.848 1.00 92.19 146 PHE A CA 1
ATOM 1176 C C . PHE A 1 146 ? 0.270 -5.361 18.107 1.00 92.19 146 PHE A C 1
ATOM 1178 O O . PHE A 1 146 ? 0.279 -6.220 18.988 1.00 92.19 146 PHE A O 1
ATOM 1185 N N . GLY A 1 147 ? -0.544 -4.301 18.173 1.00 91.00 147 GLY A N 1
ATOM 1186 C CA . GLY A 1 147 ? -1.471 -4.079 19.288 1.00 91.00 147 GLY A CA 1
ATOM 1187 C C . GLY A 1 147 ? -2.528 -5.182 19.431 1.00 91.00 147 GLY A C 1
ATOM 1188 O O . GLY A 1 147 ? -2.814 -5.636 20.543 1.00 91.00 147 GLY A O 1
ATOM 1189 N N . LEU A 1 148 ? -3.077 -5.665 18.313 1.00 90.44 148 LEU A N 1
ATOM 1190 C CA . LEU A 1 148 ? -4.019 -6.789 18.300 1.00 90.44 148 LEU A CA 1
ATOM 1191 C C . LEU A 1 148 ? -3.352 -8.080 18.779 1.00 90.44 148 LEU A C 1
ATOM 1193 O O . LEU A 1 148 ? -3.915 -8.786 19.616 1.00 90.44 148 LEU A O 1
ATOM 1197 N N . LEU A 1 149 ? -2.135 -8.359 18.309 1.00 91.50 149 LEU A N 1
ATOM 1198 C CA . LEU A 1 149 ? -1.366 -9.528 18.722 1.00 91.50 149 LEU A CA 1
ATOM 1199 C C . LEU A 1 149 ? -1.087 -9.497 20.230 1.00 91.50 149 LEU A C 1
ATOM 1201 O O . LEU A 1 149 ? -1.382 -10.471 20.920 1.00 91.50 149 LEU A O 1
ATOM 1205 N N . LEU A 1 150 ? -0.639 -8.359 20.768 1.00 91.31 150 LEU A N 1
ATOM 1206 C CA . LEU A 1 150 ? -0.424 -8.176 22.208 1.00 91.31 150 LEU A CA 1
ATOM 1207 C C . LEU A 1 150 ? -1.701 -8.277 23.046 1.00 91.31 150 LEU A C 1
ATOM 1209 O O . LEU A 1 150 ? -1.621 -8.602 24.224 1.00 91.31 150 LEU A O 1
ATOM 1213 N N . THR A 1 151 ? -2.875 -8.011 22.478 1.00 89.75 151 THR A N 1
ATOM 1214 C CA . THR A 1 151 ? -4.148 -8.136 23.205 1.00 89.75 151 THR A CA 1
ATOM 1215 C C . THR A 1 151 ? -4.631 -9.590 23.236 1.00 89.75 151 THR A C 1
ATOM 1217 O O . THR A 1 151 ? -5.141 -10.063 24.252 1.00 89.75 151 THR A O 1
ATOM 1220 N N . LEU A 1 152 ? -4.456 -10.322 22.133 1.00 87.94 152 LEU A N 1
ATOM 1221 C CA . LEU A 1 152 ? -4.961 -11.689 21.982 1.00 87.94 152 LEU A CA 1
ATOM 1222 C C . LEU A 1 152 ? -4.039 -12.741 22.616 1.00 87.94 152 LEU A C 1
ATOM 1224 O O . LEU A 1 152 ? -4.522 -13.693 23.231 1.00 87.94 152 LEU A O 1
ATOM 1228 N N . PHE A 1 153 ? -2.720 -12.566 22.516 1.00 85.44 153 PHE A N 1
ATOM 1229 C CA . PHE A 1 153 ? -1.744 -13.555 22.986 1.00 85.44 153 PHE A CA 1
ATOM 1230 C C . PHE A 1 153 ? -1.800 -13.790 24.516 1.00 85.44 153 PHE A C 1
ATOM 1232 O O . PHE A 1 153 ? -1.873 -14.947 24.960 1.00 85.44 153 PHE A O 1
ATOM 1239 N N . PRO A 1 154 ? -1.869 -12.744 25.365 1.00 81.62 154 PRO A N 1
ATOM 1240 C CA . PRO A 1 154 ? -2.053 -12.911 26.806 1.00 81.62 154 PRO A CA 1
ATOM 1241 C C . PRO A 1 154 ? -3.421 -13.496 27.164 1.00 81.62 154 PRO A C 1
ATOM 1243 O O . PRO A 1 154 ? -3.520 -14.296 28.090 1.00 81.62 154 PRO A O 1
ATOM 1246 N N . ALA A 1 155 ? -4.478 -13.157 26.420 1.00 74.06 155 ALA A N 1
ATOM 1247 C CA . ALA A 1 155 ? -5.819 -13.682 26.675 1.00 74.06 155 ALA A CA 1
ATOM 1248 C C . ALA A 1 155 ? -5.877 -15.212 26.504 1.00 74.06 155 ALA A C 1
ATOM 1250 O O . ALA A 1 155 ? -6.485 -15.904 27.323 1.00 74.06 155 ALA A O 1
ATOM 1251 N N . SER A 1 156 ? -5.181 -15.754 25.497 1.00 72.19 156 SER A N 1
ATOM 1252 C CA . SER A 1 156 ? -5.080 -17.207 25.305 1.00 72.19 156 SER A CA 1
ATOM 1253 C C . SER A 1 156 ? -4.286 -17.919 26.406 1.00 72.19 156 SER A C 1
ATOM 1255 O O . SER A 1 156 ? -4.681 -18.992 26.861 1.00 72.19 156 SER A O 1
ATOM 1257 N N . SER A 1 157 ? -3.202 -17.314 26.894 1.00 71.62 157 SER A N 1
ATOM 1258 C CA . SER A 1 157 ? -2.343 -17.923 27.920 1.00 71.62 157 SER A CA 1
ATOM 1259 C C . SER A 1 157 ? -2.916 -17.791 29.337 1.00 71.62 157 SER A C 1
ATOM 1261 O O . SER A 1 157 ? -2.762 -18.705 30.148 1.00 71.62 157 SER A O 1
ATOM 1263 N N . ALA A 1 158 ? -3.646 -16.713 29.632 1.00 60.94 158 ALA A N 1
ATOM 1264 C CA . ALA A 1 158 ? -4.385 -16.553 30.883 1.00 60.94 158 ALA A CA 1
ATOM 1265 C C . ALA A 1 158 ? -5.547 -17.553 31.007 1.00 60.94 158 ALA A C 1
ATOM 1267 O O . ALA A 1 158 ? -5.795 -18.063 32.098 1.00 60.94 158 ALA A O 1
ATOM 1268 N N . CYS A 1 159 ? -6.212 -17.893 29.895 1.00 58.22 159 CYS A N 1
ATOM 1269 C CA . CYS A 1 159 ? -7.232 -18.944 29.873 1.00 58.22 159 CYS A CA 1
ATOM 1270 C C . CYS A 1 159 ? -6.637 -20.330 30.190 1.00 58.22 159 CYS A C 1
ATOM 1272 O O . CYS A 1 159 ? -7.265 -21.122 30.888 1.00 58.22 159 CYS A O 1
ATOM 1274 N N . TRP A 1 160 ? -5.394 -20.590 29.768 1.00 52.97 160 TRP A N 1
ATOM 1275 C CA . TRP A 1 160 ? -4.681 -21.837 30.071 1.00 52.97 160 TRP A CA 1
ATOM 1276 C C . TRP A 1 160 ? -4.185 -21.928 31.525 1.00 52.97 160 TRP A C 1
ATOM 1278 O O . TRP A 1 160 ? -4.053 -23.019 32.071 1.00 52.97 160 TRP A O 1
ATOM 1288 N N . ARG A 1 161 ? -3.944 -20.787 32.186 1.00 56.62 161 ARG A N 1
ATOM 1289 C CA . ARG A 1 161 ? -3.449 -20.716 33.574 1.00 56.62 161 ARG A CA 1
ATOM 1290 C C . ARG A 1 161 ? -4.558 -20.470 34.607 1.00 56.62 161 ARG A C 1
ATOM 1292 O O . ARG A 1 161 ? -4.265 -20.037 35.719 1.00 56.62 161 ARG A O 1
ATOM 1299 N N . ALA A 1 162 ? -5.823 -20.724 34.273 1.00 51.00 162 ALA A N 1
ATOM 1300 C CA . ALA A 1 162 ? -6.904 -20.689 35.253 1.00 51.00 162 ALA A CA 1
ATOM 1301 C C . ALA A 1 162 ? -6.804 -21.927 36.169 1.00 51.00 162 ALA A C 1
ATOM 1303 O O . ALA A 1 162 ? -6.984 -23.048 35.690 1.00 51.00 162 ALA A O 1
ATOM 1304 N N . PRO A 1 163 ? -6.522 -21.778 37.479 1.00 54.38 163 PRO A N 1
ATOM 1305 C CA . PRO A 1 163 ? -6.503 -22.913 38.388 1.00 54.38 163 PRO A CA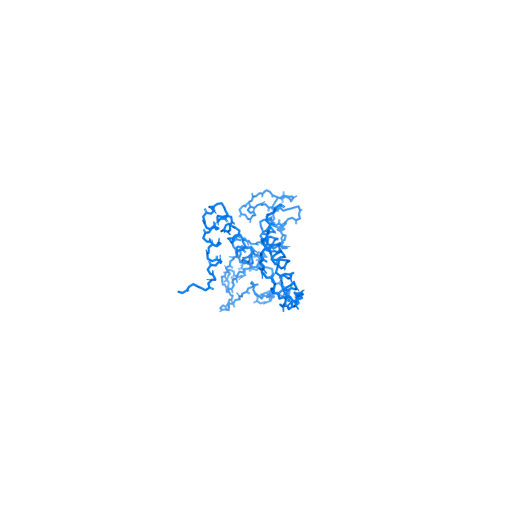 1
ATOM 1306 C C . PRO A 1 163 ? -7.934 -23.428 38.539 1.00 54.38 163 PRO A C 1
ATOM 1308 O O . PRO A 1 163 ? -8.823 -22.680 38.950 1.00 54.38 163 PRO A O 1
ATOM 1311 N N . SER A 1 164 ? -8.155 -24.707 38.247 1.00 59.84 164 SER A N 1
ATOM 1312 C CA . SER A 1 164 ? -9.389 -25.420 38.566 1.00 59.84 164 SER A CA 1
ATOM 1313 C C . SER A 1 164 ? -9.545 -25.520 40.088 1.00 59.84 164 SER A C 1
ATOM 1315 O O . SER A 1 164 ? -9.228 -26.544 40.694 1.00 59.84 164 SER A O 1
ATOM 1317 N N . ARG A 1 165 ? -9.988 -24.449 40.753 1.00 53.31 165 ARG A N 1
ATOM 1318 C CA . ARG A 1 165 ? -10.423 -24.549 42.148 1.00 53.31 165 ARG A CA 1
ATOM 1319 C C . ARG A 1 165 ? -11.848 -25.074 42.158 1.00 53.31 165 ARG A C 1
ATOM 1321 O O . ARG A 1 165 ? -12.796 -24.348 41.870 1.00 53.31 165 ARG A O 1
ATOM 1328 N N . GLY A 1 166 ? -11.941 -26.371 42.435 1.00 47.41 166 GLY A N 1
ATOM 1329 C CA . GLY A 1 166 ? -13.180 -27.094 42.642 1.00 47.41 166 GLY A CA 1
ATOM 1330 C C . GLY A 1 166 ? -14.060 -26.450 43.711 1.00 47.41 166 GLY A C 1
ATOM 1331 O O . GLY A 1 166 ? -13.601 -25.956 44.738 1.00 47.41 166 GLY A O 1
ATOM 1332 N N . THR A 1 167 ? -15.348 -26.484 43.415 1.00 59.03 167 THR A N 1
ATOM 1333 C CA . THR A 1 167 ? -16.490 -26.351 44.312 1.00 59.03 167 THR A CA 1
ATOM 1334 C C . THR A 1 167 ? -16.384 -27.226 45.562 1.00 59.03 167 THR A C 1
ATOM 1336 O O . THR A 1 167 ? -16.357 -28.444 45.443 1.00 59.03 167 THR A O 1
ATOM 1339 N N . THR A 1 168 ? -16.466 -26.598 46.735 1.00 48.56 168 THR A N 1
ATOM 1340 C CA . THR A 1 168 ? -17.060 -27.087 47.999 1.00 48.56 168 THR A CA 1
ATOM 1341 C C . THR A 1 168 ? -17.143 -25.873 48.935 1.00 48.56 168 THR A C 1
ATOM 1343 O O . THR A 1 168 ? -16.227 -25.065 48.972 1.00 48.56 168 THR A O 1
ATOM 1346 N N . ALA A 1 169 ? -18.164 -25.606 49.737 1.00 45.09 169 ALA A N 1
ATOM 1347 C CA . ALA A 1 169 ? -19.545 -26.039 49.830 1.00 45.09 169 ALA A CA 1
ATOM 1348 C C . ALA A 1 169 ? -20.244 -24.971 50.701 1.00 45.09 169 ALA A C 1
ATOM 1350 O O . ALA A 1 169 ? -19.620 -24.354 51.565 1.00 45.09 169 ALA A O 1
ATOM 1351 N N . ALA A 1 170 ? -21.529 -24.741 50.457 1.00 49.66 170 ALA A N 1
ATOM 1352 C CA . ALA A 1 170 ? -22.374 -23.834 51.218 1.00 49.66 170 ALA A CA 1
ATOM 1353 C C . ALA A 1 170 ? -22.438 -24.183 52.718 1.00 49.66 170 ALA A C 1
ATOM 1355 O O . ALA A 1 170 ? -22.594 -25.347 53.081 1.00 49.66 170 ALA A O 1
ATOM 1356 N N . LYS A 1 171 ? -22.471 -23.160 53.577 1.00 44.75 171 LYS A N 1
ATOM 1357 C CA . LYS A 1 171 ? -23.284 -23.178 54.801 1.00 44.75 171 LYS A CA 1
ATOM 1358 C C . LYS A 1 171 ? -23.959 -21.819 54.955 1.00 44.75 171 LYS A C 1
ATOM 1360 O O . LYS A 1 171 ? -23.342 -20.830 55.328 1.00 44.75 171 LYS A O 1
ATOM 1365 N N . SER A 1 172 ? -25.229 -21.813 54.570 1.00 47.41 172 SER A N 1
ATOM 1366 C CA . SER A 1 172 ? -26.215 -20.769 54.822 1.00 47.41 172 SER A CA 1
ATOM 1367 C C . SER A 1 172 ? -27.092 -21.202 56.000 1.00 47.41 172 SER A C 1
ATOM 1369 O O . SER A 1 172 ? -27.314 -22.402 56.169 1.00 47.41 172 SER A O 1
ATOM 1371 N N . THR A 1 173 ? -27.648 -20.212 56.712 1.00 49.16 173 THR A N 1
ATOM 1372 C CA . THR A 1 173 ? -28.720 -20.265 57.738 1.00 49.16 173 THR A CA 1
ATOM 1373 C C . THR A 1 173 ? -28.330 -20.883 59.097 1.00 49.16 173 THR A C 1
ATOM 1375 O O . THR A 1 173 ? -27.577 -21.843 59.140 1.00 49.16 173 THR A O 1
ATOM 1378 N N . SER A 1 174 ? -28.772 -20.412 60.270 1.00 46.06 174 SER A N 1
ATOM 1379 C CA . SER A 1 174 ? -29.887 -19.529 60.649 1.00 46.06 174 SER A CA 1
ATOM 1380 C C . SER A 1 174 ? -29.772 -19.147 62.143 1.00 46.06 174 SER A C 1
ATOM 1382 O O . SER A 1 174 ? -29.152 -19.892 62.896 1.00 46.06 174 SER A O 1
ATOM 1384 N N . GLY A 1 175 ? -30.478 -18.096 62.581 1.00 43.06 175 GLY A N 1
ATOM 1385 C CA . GLY A 1 175 ? -30.920 -17.908 63.980 1.00 43.06 175 GLY A CA 1
ATOM 1386 C C . GLY A 1 175 ? -30.135 -16.847 64.764 1.00 43.06 175 GLY A C 1
ATOM 1387 O O . GLY A 1 175 ? -29.001 -17.079 65.149 1.00 43.06 175 GLY A O 1
ATOM 1388 N N . ALA A 1 176 ? -30.615 -15.606 64.878 1.00 48.41 176 ALA A N 1
ATOM 1389 C CA . ALA A 1 176 ? -31.634 -15.164 65.841 1.00 48.41 176 ALA A CA 1
ATOM 1390 C C . ALA A 1 176 ? -31.140 -15.173 67.300 1.00 48.41 176 ALA A C 1
ATOM 1392 O O . ALA A 1 176 ? -31.120 -16.223 67.928 1.00 48.41 176 ALA A O 1
ATOM 1393 N N . ALA A 1 177 ? -30.811 -13.990 67.827 1.00 45.47 177 ALA A N 1
ATOM 1394 C CA . ALA A 1 177 ? -31.132 -13.555 69.191 1.00 45.47 177 ALA A CA 1
ATOM 1395 C C . ALA A 1 177 ? -30.652 -12.105 69.371 1.00 45.47 177 ALA A C 1
ATOM 1397 O O . ALA A 1 177 ? -29.472 -11.845 69.587 1.00 45.47 177 ALA A O 1
ATOM 1398 N N . LEU A 1 178 ? -31.590 -11.167 69.231 1.00 45.50 178 LEU A N 1
ATOM 1399 C CA . LEU A 1 178 ? -31.532 -9.894 69.939 1.00 45.50 178 LEU A CA 1
ATOM 1400 C C . LEU A 1 178 ? -31.761 -10.201 71.421 1.00 45.50 178 LEU A C 1
ATOM 1402 O O . LEU A 1 178 ? -32.777 -10.821 71.721 1.00 45.50 178 LEU A O 1
ATOM 1406 N N . TYR A 1 179 ? -30.845 -9.775 72.286 1.00 45.91 179 TYR A N 1
ATOM 1407 C CA . TYR A 1 179 ? -31.102 -9.154 73.589 1.00 45.91 179 TYR A CA 1
ATOM 1408 C C . TYR A 1 179 ? -29.860 -8.359 73.988 1.00 45.91 179 TYR A C 1
ATOM 1410 O O . TYR A 1 179 ? -28.744 -8.899 73.810 1.00 45.91 179 TYR A O 1
#

Organism: Raoultella terrigena (NCBI:txid577)

Radius of gyration: 27.9 Å; chains: 1; bounding box: 51×47×100 Å